Protein AF-K1ZKB2-F1 (afdb_monomer_lite)

Sequence (148 aa):
MMPKIKIFIFAGVLMLIVFSAGCIFKSVKNENVENASAPSGGDVKVNLESFKKLARGAVCADKKNELFLIDGRLVFWTTQGNCNDSSYSSVLFEGNVDNEVCSYGDSIAGPMETCDDEYKELFQRILSNLDASDLGLGDEHKVEAIPL

Structure (mmCIF, N/CA/C/O backbone):
data_AF-K1ZKB2-F1
#
_entry.id   AF-K1ZKB2-F1
#
loop_
_atom_site.group_PDB
_atom_site.id
_atom_site.type_symbol
_atom_site.label_atom_id
_atom_site.label_alt_id
_atom_site.label_comp_id
_atom_site.label_asym_id
_atom_site.label_entity_id
_atom_site.label_seq_id
_atom_site.pdbx_PDB_ins_code
_atom_site.Cartn_x
_atom_site.Cartn_y
_atom_site.Cartn_z
_atom_site.occupancy
_atom_site.B_iso_or_equiv
_atom_site.auth_seq_id
_atom_site.auth_comp_id
_atom_site.auth_asym_id
_atom_site.auth_atom_id
_atom_site.pdbx_PDB_model_num
ATOM 1 N N . MET A 1 1 ? -27.158 -57.089 -41.964 1.00 41.84 1 MET A N 1
ATOM 2 C CA . MET A 1 1 ? -26.784 -58.515 -42.098 1.00 41.84 1 MET A CA 1
ATOM 3 C C . MET A 1 1 ? -25.351 -58.684 -41.616 1.00 41.84 1 MET A C 1
ATOM 5 O O . MET A 1 1 ? -24.439 -58.201 -42.267 1.00 41.84 1 MET A O 1
ATOM 9 N N . MET A 1 2 ? -25.169 -59.281 -40.437 1.00 44.06 2 MET A N 1
ATOM 10 C CA . MET A 1 2 ? -23.862 -59.700 -39.913 1.00 44.06 2 MET A CA 1
ATOM 11 C C . MET A 1 2 ? -23.421 -61.006 -40.586 1.00 44.06 2 MET A C 1
ATOM 13 O O . MET A 1 2 ? -24.279 -61.849 -40.863 1.00 44.06 2 MET A O 1
ATOM 17 N N . PRO A 1 3 ? -22.104 -61.245 -40.697 1.00 53.84 3 PRO A N 1
ATOM 18 C CA . PRO A 1 3 ? -21.603 -62.563 -40.329 1.00 53.84 3 PRO A CA 1
ATOM 19 C C . PRO A 1 3 ? -20.338 -62.539 -39.447 1.00 53.84 3 PRO A C 1
ATOM 21 O O . PRO A 1 3 ? -19.309 -61.952 -39.756 1.00 53.84 3 PRO A O 1
ATOM 24 N N . LYS A 1 4 ? -20.505 -63.241 -38.327 1.00 44.31 4 LYS A N 1
ATOM 25 C CA . LYS A 1 4 ? -19.601 -64.022 -37.463 1.00 44.31 4 LYS A CA 1
ATOM 26 C C . LYS A 1 4 ? -18.109 -64.176 -37.856 1.00 44.31 4 LYS A C 1
ATOM 28 O O . LYS A 1 4 ? -17.772 -64.882 -38.798 1.00 44.31 4 LYS A O 1
ATOM 33 N N . ILE A 1 5 ? -17.253 -63.608 -36.997 1.00 47.56 5 ILE A N 1
ATOM 34 C CA . ILE A 1 5 ? -16.203 -64.233 -36.150 1.00 47.56 5 ILE A CA 1
ATOM 35 C C . ILE A 1 5 ? -15.370 -65.382 -36.756 1.00 47.56 5 ILE A C 1
ATOM 37 O O . ILE A 1 5 ? -15.874 -66.485 -36.971 1.00 47.56 5 ILE A O 1
ATOM 41 N N . LYS A 1 6 ? -14.043 -65.178 -36.815 1.00 47.12 6 LYS A N 1
ATOM 42 C CA . LYS A 1 6 ? -13.042 -66.250 -36.704 1.00 47.12 6 LYS A CA 1
ATOM 43 C C . LYS A 1 6 ? -12.036 -65.940 -35.596 1.00 47.12 6 LYS A C 1
ATOM 45 O O . LYS A 1 6 ? -11.403 -64.892 -35.564 1.00 47.12 6 LYS A O 1
ATOM 50 N N . ILE A 1 7 ? -11.965 -66.906 -34.694 1.00 45.69 7 ILE A N 1
ATOM 51 C CA . ILE A 1 7 ? -11.120 -67.043 -33.514 1.00 45.69 7 ILE A CA 1
ATOM 52 C C . ILE A 1 7 ? -9.684 -67.355 -33.955 1.00 45.69 7 ILE A C 1
ATOM 54 O O . ILE A 1 7 ? -9.487 -68.282 -34.738 1.00 45.69 7 ILE A O 1
ATOM 58 N N . PHE A 1 8 ? -8.695 -66.641 -33.414 1.00 44.06 8 PHE A N 1
ATOM 59 C CA . PHE A 1 8 ? -7.310 -67.114 -33.365 1.00 44.06 8 PHE A CA 1
ATOM 60 C C . PHE A 1 8 ? -6.850 -67.154 -31.910 1.00 44.06 8 PHE A C 1
ATOM 62 O O . PHE A 1 8 ? -6.703 -66.136 -31.240 1.00 44.06 8 PHE A O 1
ATOM 69 N N . ILE A 1 9 ? -6.691 -68.386 -31.438 1.00 45.84 9 ILE A N 1
ATOM 70 C CA . ILE A 1 9 ? -6.119 -68.769 -30.154 1.00 45.84 9 ILE A CA 1
ATOM 71 C C . ILE A 1 9 ? -4.603 -68.616 -30.291 1.00 45.84 9 ILE A C 1
ATOM 73 O O . ILE A 1 9 ? -3.995 -69.346 -31.071 1.00 45.84 9 ILE A O 1
ATOM 77 N N . PHE A 1 10 ? -3.991 -67.705 -29.535 1.00 44.00 10 PHE A N 1
ATOM 78 C CA . PHE A 1 10 ? -2.566 -67.792 -29.220 1.00 44.00 10 PHE A CA 1
ATOM 79 C C . PHE A 1 10 ? -2.428 -68.200 -27.758 1.00 44.00 10 PHE A C 1
ATOM 81 O O . PHE A 1 10 ? -2.734 -67.449 -26.834 1.00 44.00 10 PHE A O 1
ATOM 88 N N . ALA A 1 11 ? -2.043 -69.460 -27.593 1.00 44.31 11 ALA A N 1
ATOM 89 C CA . ALA A 1 11 ? -1.635 -70.063 -26.343 1.00 44.31 11 ALA A CA 1
ATOM 90 C C . ALA A 1 11 ? -0.200 -69.634 -25.993 1.00 44.31 11 ALA A C 1
ATOM 92 O O . ALA A 1 11 ? 0.651 -69.544 -26.875 1.00 44.31 11 ALA A O 1
ATOM 93 N N . GLY A 1 12 ? 0.064 -69.459 -24.696 1.00 41.50 12 GLY A N 1
ATOM 94 C CA . GLY A 1 12 ? 1.394 -69.221 -24.124 1.00 41.50 12 GLY A CA 1
ATOM 95 C C . GLY A 1 12 ? 1.727 -67.728 -24.066 1.00 41.50 12 GLY A C 1
ATOM 96 O O . GLY A 1 12 ? 1.763 -67.060 -25.083 1.00 41.50 12 GLY A O 1
ATOM 97 N N . VAL A 1 13 ? 1.976 -67.117 -22.913 1.00 49.94 13 VAL A N 1
ATOM 98 C CA . VAL A 1 13 ? 2.887 -67.591 -21.876 1.00 49.94 13 VAL A CA 1
ATOM 99 C C . VAL A 1 13 ? 2.337 -67.267 -20.490 1.00 49.94 13 VAL A C 1
ATOM 101 O O . VAL A 1 13 ? 1.993 -66.141 -20.148 1.00 49.94 13 VAL A O 1
ATOM 104 N N . LEU A 1 14 ? 2.293 -68.338 -19.713 1.00 44.78 14 LEU A N 1
ATOM 105 C CA . LEU A 1 14 ? 2.200 -68.425 -18.270 1.00 44.78 14 LEU A CA 1
ATOM 106 C C . LEU A 1 14 ? 3.300 -67.577 -17.602 1.00 44.78 14 LEU A C 1
ATOM 108 O O . LEU A 1 14 ? 4.477 -67.908 -17.723 1.00 44.78 14 LEU A O 1
ATOM 112 N N . MET A 1 15 ? 2.934 -66.555 -16.827 1.00 40.44 15 MET A N 1
ATOM 113 C CA . MET A 1 15 ? 3.766 -66.139 -15.698 1.00 40.44 15 MET A CA 1
ATOM 114 C C . MET A 1 15 ? 2.891 -65.854 -14.479 1.00 40.44 15 MET A C 1
ATOM 116 O O . MET A 1 15 ? 1.887 -65.147 -14.535 1.00 40.44 15 MET A O 1
ATOM 120 N N . LEU A 1 16 ? 3.259 -66.541 -13.407 1.00 41.16 16 LEU A N 1
ATOM 121 C CA . LEU A 1 16 ? 2.540 -66.730 -12.162 1.00 41.16 16 LEU A CA 1
ATOM 122 C C . LEU A 1 16 ? 2.476 -65.452 -11.307 1.00 41.16 16 LEU A C 1
ATOM 124 O O . LEU A 1 16 ? 3.493 -64.823 -11.048 1.00 41.16 16 LEU A O 1
ATOM 128 N N . ILE A 1 17 ? 1.260 -65.152 -10.841 1.00 50.53 17 ILE A N 1
ATOM 129 C CA . ILE A 1 17 ? 0.853 -64.960 -9.435 1.00 50.53 17 ILE A CA 1
ATOM 130 C C . ILE A 1 17 ? 1.797 -64.157 -8.517 1.00 50.53 17 ILE A C 1
ATOM 132 O O . ILE A 1 17 ? 2.815 -64.686 -8.083 1.00 50.53 17 ILE A O 1
ATOM 136 N N . VAL A 1 18 ? 1.304 -63.018 -8.000 1.00 47.88 18 VAL A N 1
ATOM 137 C CA . VAL A 1 18 ? 1.316 -62.757 -6.544 1.00 47.88 18 VAL A CA 1
ATOM 138 C C . VAL A 1 18 ? -0.040 -62.197 -6.099 1.00 47.88 18 VAL A C 1
ATOM 140 O O . VAL A 1 18 ? -0.651 -61.351 -6.746 1.00 47.88 18 VAL A O 1
ATOM 143 N N . PHE A 1 19 ? -0.511 -62.773 -5.002 1.00 40.94 19 PHE A N 1
ATOM 144 C CA . PHE A 1 19 ? -1.810 -62.665 -4.359 1.00 40.94 19 PHE A CA 1
ATOM 145 C C . PHE A 1 19 ? -1.983 -61.385 -3.515 1.00 40.94 19 PHE A C 1
ATOM 147 O O . PHE A 1 19 ? -1.038 -60.882 -2.916 1.00 40.94 19 PHE A O 1
ATOM 154 N N . SER A 1 20 ? -3.255 -60.991 -3.378 1.00 42.62 20 SER A N 1
ATOM 155 C CA . SER A 1 20 ? -3.914 -60.440 -2.179 1.00 42.62 20 SER A CA 1
ATOM 156 C C . SER A 1 20 ? -3.422 -59.138 -1.529 1.00 42.62 20 SER A C 1
ATOM 158 O O . SER A 1 20 ? -2.493 -59.136 -0.732 1.00 42.62 20 SER A O 1
ATOM 160 N N . ALA A 1 21 ? -4.262 -58.108 -1.645 1.00 53.06 21 ALA A N 1
ATOM 161 C CA . ALA A 1 21 ? -4.939 -57.526 -0.485 1.00 53.06 21 ALA A CA 1
ATOM 162 C C . ALA A 1 21 ? -6.263 -56.911 -0.955 1.00 53.06 21 ALA A C 1
ATOM 164 O O . ALA A 1 21 ? -6.287 -56.009 -1.790 1.00 53.06 21 ALA A O 1
ATOM 165 N N . GLY A 1 22 ? -7.378 -57.446 -0.463 1.00 46.84 22 GLY A N 1
ATOM 166 C CA . GLY A 1 22 ? -8.677 -56.828 -0.656 1.00 46.84 22 GLY A CA 1
ATOM 167 C C . GLY A 1 22 ? -8.789 -55.552 0.171 1.00 46.84 22 GLY A C 1
ATOM 168 O O . GLY A 1 22 ? -8.385 -55.537 1.325 1.00 46.84 22 GLY A O 1
ATOM 169 N N . CYS A 1 23 ? -9.392 -54.523 -0.420 1.00 47.34 23 CYS A N 1
ATOM 170 C CA . CYS A 1 23 ? -10.183 -53.511 0.276 1.00 47.34 23 CYS A CA 1
ATOM 171 C C . CYS A 1 23 ? -11.190 -52.915 -0.718 1.00 47.34 23 CYS A C 1
ATOM 173 O O . CYS A 1 23 ? -10.919 -51.962 -1.438 1.00 47.34 23 CYS A O 1
ATOM 175 N N . ILE A 1 24 ? -12.336 -53.590 -0.803 1.00 52.22 24 ILE A N 1
ATOM 176 C CA . ILE A 1 24 ? -13.696 -53.033 -0.776 1.00 52.22 24 ILE A CA 1
ATOM 177 C C . ILE A 1 24 ? -13.748 -51.504 -0.984 1.00 52.22 24 ILE A C 1
ATOM 179 O O . ILE A 1 24 ? -13.676 -50.742 -0.021 1.00 52.22 24 ILE A O 1
ATOM 183 N N . PHE A 1 25 ? -13.964 -51.046 -2.221 1.00 53.72 25 PHE A N 1
ATOM 184 C CA . PHE A 1 25 ? -14.440 -49.680 -2.451 1.00 53.72 25 PHE A CA 1
ATOM 185 C C . PHE A 1 25 ? -15.920 -49.611 -2.064 1.00 53.72 25 PHE A C 1
ATOM 187 O O . PHE A 1 25 ? -16.811 -50.048 -2.791 1.00 53.72 25 PHE A O 1
ATOM 194 N N . LYS A 1 26 ? -16.169 -49.107 -0.853 1.00 49.62 26 LYS A N 1
ATOM 195 C CA . LYS A 1 26 ? -17.501 -48.791 -0.340 1.00 49.62 26 LYS A CA 1
ATOM 196 C C . LYS A 1 26 ? -18.048 -47.589 -1.113 1.00 49.62 26 LYS A C 1
ATOM 198 O O . LYS A 1 26 ? -17.468 -46.509 -1.084 1.00 49.62 26 LYS A O 1
ATO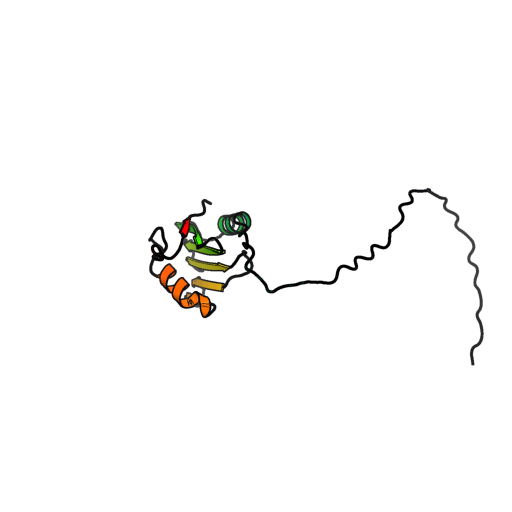M 203 N N . SER A 1 27 ? -19.179 -47.796 -1.778 1.00 44.97 27 SER A N 1
ATOM 204 C CA . SER A 1 27 ? -20.018 -46.748 -2.355 1.00 44.97 27 SER A CA 1
ATOM 205 C C . SER A 1 27 ? -20.496 -45.812 -1.240 1.00 44.97 27 SER A C 1
ATOM 207 O O . SER A 1 27 ? -21.352 -46.194 -0.442 1.00 44.97 27 SER A O 1
ATOM 209 N N . VAL A 1 28 ? -19.951 -44.598 -1.161 1.00 54.25 28 VAL A N 1
ATOM 210 C CA . VAL A 1 28 ? -20.502 -43.537 -0.309 1.00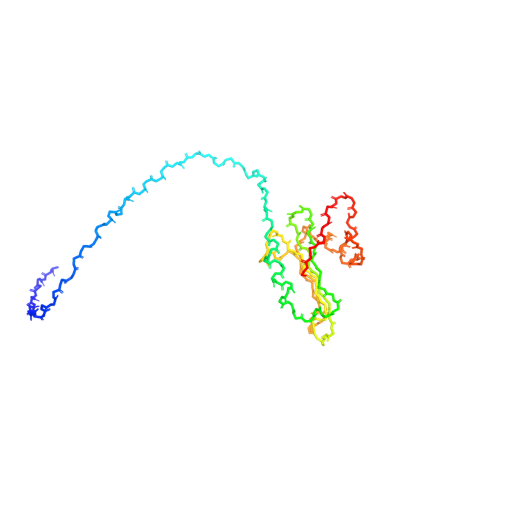 54.25 28 VAL A CA 1
ATOM 211 C C . VAL A 1 28 ? -21.617 -42.853 -1.093 1.00 54.25 28 VAL A C 1
ATOM 213 O O . VAL A 1 28 ? -21.360 -42.059 -1.992 1.00 54.25 28 VAL A O 1
ATOM 216 N N . LYS A 1 29 ? -22.870 -43.176 -0.758 1.00 54.06 29 LYS A N 1
ATOM 217 C CA . LYS A 1 29 ? -23.980 -42.242 -0.960 1.00 54.06 29 LYS A CA 1
ATOM 218 C C . LYS A 1 29 ? -23.861 -41.187 0.132 1.00 54.06 29 LYS A C 1
ATOM 220 O O . LYS A 1 29 ? -23.999 -41.526 1.303 1.00 54.06 29 LYS A O 1
ATOM 225 N N . ASN A 1 30 ? -23.589 -39.944 -0.244 1.00 41.72 30 ASN A N 1
ATOM 226 C CA . ASN A 1 30 ? -23.819 -38.808 0.636 1.00 41.72 30 ASN A CA 1
ATOM 227 C C . ASN A 1 30 ? -24.986 -38.008 0.059 1.00 41.72 30 ASN A C 1
ATOM 229 O O . ASN A 1 30 ? -24.806 -37.130 -0.779 1.00 41.72 30 ASN A O 1
ATOM 233 N N . GLU A 1 31 ? -26.191 -38.406 0.455 1.00 54.50 31 GLU A N 1
ATOM 234 C CA . GLU A 1 31 ? -27.384 -37.579 0.346 1.00 54.50 31 GLU A CA 1
ATOM 235 C C . GLU A 1 31 ? -27.483 -36.803 1.661 1.00 54.50 31 GLU A C 1
ATOM 237 O O . GLU A 1 31 ? -27.916 -37.336 2.678 1.00 54.50 31 GLU A O 1
ATOM 242 N N . ASN A 1 32 ? -27.032 -35.554 1.639 1.00 54.38 32 ASN A N 1
ATOM 243 C CA . ASN A 1 32 ? -27.526 -34.522 2.540 1.00 54.38 32 ASN A CA 1
ATOM 244 C C . ASN A 1 32 ? -27.715 -33.258 1.704 1.00 54.38 32 ASN A C 1
ATOM 246 O O . ASN A 1 32 ? -26.789 -32.490 1.450 1.00 54.38 32 ASN A O 1
ATOM 250 N N . VAL A 1 33 ? -28.935 -33.141 1.189 1.00 60.44 33 VAL A N 1
ATOM 251 C CA . VAL A 1 33 ? -29.523 -31.891 0.717 1.00 60.44 33 VAL A CA 1
ATOM 252 C C . VAL A 1 33 ? -30.116 -31.187 1.941 1.00 60.44 33 VAL A C 1
ATOM 254 O O . VAL A 1 33 ? -30.483 -31.848 2.905 1.00 60.44 33 VAL A O 1
ATOM 257 N N . GLU A 1 34 ? -30.234 -29.862 1.836 1.00 51.53 34 GLU A N 1
ATOM 258 C CA . GLU A 1 34 ? -30.836 -28.910 2.783 1.00 51.53 34 GLU A CA 1
ATOM 259 C C . GLU A 1 34 ? -29.859 -28.348 3.825 1.00 51.53 34 GLU A C 1
ATOM 261 O O . GLU A 1 34 ? -29.713 -28.841 4.934 1.00 51.53 34 GLU A O 1
ATOM 266 N N . ASN A 1 35 ? -29.218 -27.219 3.517 1.00 50.91 35 ASN A N 1
ATOM 267 C CA . ASN A 1 35 ? -29.880 -25.910 3.514 1.00 50.91 35 ASN A CA 1
ATOM 268 C C . ASN A 1 35 ? -28.788 -24.824 3.389 1.00 50.91 35 ASN A C 1
ATOM 270 O O . ASN A 1 35 ? -28.216 -24.393 4.387 1.00 50.91 35 ASN A O 1
ATOM 274 N N . ALA A 1 36 ? -28.442 -24.401 2.168 1.00 47.62 36 ALA A N 1
ATOM 275 C CA . ALA A 1 36 ? -27.535 -23.267 1.977 1.00 47.62 36 ALA A CA 1
ATOM 276 C C . ALA A 1 36 ? -28.341 -21.969 2.107 1.00 47.62 36 ALA A C 1
ATOM 278 O O . ALA A 1 36 ? -28.797 -21.377 1.130 1.00 47.62 36 ALA A O 1
ATOM 279 N N . SER A 1 37 ? -28.550 -21.573 3.359 1.00 45.69 37 SER A N 1
ATOM 280 C CA . SER A 1 37 ? -28.799 -20.191 3.746 1.00 45.69 37 SER A CA 1
ATOM 281 C C . SER A 1 37 ? -27.715 -19.272 3.169 1.00 45.69 37 SER A C 1
ATOM 283 O O . SER A 1 37 ? -26.576 -19.695 2.982 1.00 45.69 37 SER A O 1
ATOM 285 N N . ALA A 1 38 ? -28.106 -18.026 2.894 1.00 56.28 38 ALA A N 1
ATOM 286 C CA . ALA A 1 38 ? -27.304 -16.905 2.398 1.00 56.28 38 ALA A CA 1
ATOM 287 C C . ALA A 1 38 ? -25.831 -16.881 2.871 1.00 56.28 38 ALA A C 1
ATOM 289 O O . ALA A 1 38 ? -25.558 -17.303 3.997 1.00 56.28 38 ALA A O 1
ATOM 290 N N . PRO A 1 39 ? -24.887 -16.327 2.079 1.00 42.88 39 PRO A N 1
ATOM 291 C CA . PRO A 1 39 ? -23.505 -16.171 2.514 1.00 42.88 39 PRO A CA 1
ATOM 292 C C . PRO A 1 39 ? -23.442 -15.119 3.630 1.00 42.88 39 PRO A C 1
ATOM 294 O O . PRO A 1 39 ? -23.288 -13.925 3.391 1.00 42.88 39 PRO A O 1
ATOM 297 N N . SER A 1 40 ? -23.604 -15.563 4.874 1.00 45.56 40 SER A N 1
ATOM 298 C CA . SER A 1 40 ? -23.189 -14.813 6.051 1.00 45.56 40 SER A CA 1
ATOM 299 C C . SER A 1 40 ? -21.666 -14.820 6.075 1.00 45.56 40 SER A C 1
ATOM 301 O O . SER A 1 40 ? -21.077 -15.903 6.068 1.00 45.56 40 SER A O 1
ATOM 303 N N . GLY A 1 41 ? -21.059 -13.630 6.074 1.00 47.31 41 GLY A N 1
ATOM 304 C CA . GLY A 1 41 ? -19.614 -13.413 6.097 1.00 47.31 41 GLY A CA 1
ATOM 305 C C . GLY A 1 41 ? -18.906 -14.314 7.103 1.00 47.31 41 GLY A C 1
ATOM 306 O O . GLY A 1 41 ? -18.939 -14.068 8.305 1.00 47.31 41 GLY A O 1
ATOM 307 N N . GLY A 1 42 ? -18.294 -15.381 6.593 1.00 45.50 42 GLY A N 1
ATOM 308 C CA . GLY A 1 42 ? -17.318 -16.159 7.332 1.00 45.50 42 GLY A CA 1
ATOM 309 C C . GLY A 1 42 ? -15.992 -15.424 7.260 1.00 45.50 42 GLY A C 1
ATOM 310 O O . GLY A 1 42 ? -15.617 -14.959 6.186 1.00 45.50 42 GLY A O 1
ATOM 311 N N . ASP A 1 43 ? -15.311 -15.311 8.395 1.00 59.00 43 ASP A N 1
ATOM 312 C CA . ASP A 1 43 ? -13.985 -14.713 8.513 1.00 59.00 43 ASP A CA 1
ATOM 313 C C . ASP A 1 43 ? -13.030 -15.325 7.476 1.00 59.00 43 ASP A C 1
ATOM 315 O O . ASP A 1 43 ? -12.493 -16.424 7.659 1.00 59.00 43 ASP A O 1
ATOM 319 N N . VAL A 1 44 ? -12.830 -14.635 6.351 1.00 66.44 44 VAL A N 1
ATOM 320 C CA . VAL A 1 44 ? -11.834 -15.028 5.356 1.00 66.44 44 VAL A CA 1
ATOM 321 C C . VAL A 1 44 ? -10.476 -14.741 5.974 1.00 66.44 44 VAL A C 1
ATOM 323 O O . VAL A 1 44 ? -9.960 -13.629 5.926 1.00 66.44 44 VAL A O 1
ATOM 326 N N . LYS A 1 45 ? -9.906 -15.757 6.620 1.00 79.94 45 LYS A N 1
ATOM 327 C CA . LYS A 1 45 ? -8.595 -15.648 7.248 1.00 79.94 45 LYS A CA 1
ATOM 328 C C . LYS A 1 45 ? -7.516 -15.531 6.170 1.00 79.94 45 LYS A C 1
ATOM 330 O O . LYS A 1 45 ? -7.174 -16.521 5.522 1.00 79.94 45 LYS A O 1
ATOM 335 N N . VAL A 1 46 ? -6.941 -14.340 6.037 1.00 92.62 46 VAL A N 1
ATOM 336 C CA . VAL A 1 46 ? -5.812 -14.066 5.140 1.00 92.62 46 VAL A CA 1
ATOM 337 C C . VAL A 1 46 ? -4.599 -14.917 5.540 1.00 92.62 46 VAL A C 1
ATOM 339 O O . VAL A 1 46 ? -4.150 -14.906 6.691 1.00 92.62 46 VAL A O 1
ATOM 342 N N . ASN A 1 47 ? -4.038 -15.664 4.586 1.00 93.75 47 ASN A N 1
ATOM 343 C CA . ASN A 1 47 ? -2.810 -16.432 4.801 1.00 93.75 47 ASN A CA 1
ATOM 344 C C . ASN A 1 47 ? -1.570 -15.540 4.637 1.00 93.75 47 ASN A C 1
ATOM 346 O O . ASN A 1 47 ? -0.982 -15.461 3.557 1.00 93.75 47 ASN A O 1
ATOM 350 N N . LEU A 1 48 ? -1.149 -14.900 5.729 1.00 95.88 48 LEU A N 1
ATOM 351 C CA . LEU A 1 48 ? -0.026 -13.956 5.726 1.00 95.88 48 LEU A CA 1
ATOM 352 C C . LEU A 1 48 ? 1.312 -14.569 5.281 1.00 95.88 48 LEU A C 1
ATOM 354 O O . LEU A 1 48 ? 2.158 -13.855 4.751 1.00 95.88 48 LEU A O 1
ATOM 358 N N . GLU A 1 49 ? 1.527 -15.877 5.451 1.00 97.25 49 GLU A N 1
ATOM 359 C CA . GLU A 1 49 ? 2.795 -16.505 5.053 1.00 97.25 49 GLU A CA 1
ATOM 360 C C . GLU A 1 49 ? 2.981 -16.543 3.530 1.00 97.25 49 GLU A C 1
ATOM 362 O O . GLU A 1 49 ? 4.109 -16.411 3.052 1.00 97.25 49 GLU A O 1
ATOM 367 N N . SER A 1 50 ? 1.896 -16.643 2.752 1.00 97.38 50 SER A N 1
ATOM 368 C CA . SER A 1 50 ? 1.970 -16.528 1.289 1.00 97.38 50 SER A CA 1
ATOM 369 C C . SER A 1 50 ? 2.444 -15.138 0.860 1.00 97.38 50 SER A C 1
ATOM 371 O O . SER A 1 50 ? 3.323 -15.031 0.007 1.00 97.38 50 SER A O 1
ATOM 373 N N . PHE A 1 51 ? 1.934 -14.084 1.502 1.00 98.19 51 PHE A N 1
ATOM 374 C CA . PHE A 1 51 ? 2.346 -12.704 1.233 1.00 98.19 51 PHE A CA 1
ATOM 375 C C . PHE A 1 51 ? 3.791 -12.445 1.655 1.00 98.19 51 PHE A C 1
ATOM 377 O O . PHE A 1 51 ? 4.561 -11.883 0.885 1.00 98.19 51 PHE A O 1
ATOM 384 N N . LYS A 1 52 ? 4.214 -12.925 2.831 1.00 98.38 52 LYS A N 1
ATOM 385 C CA . LYS A 1 52 ? 5.623 -12.820 3.245 1.00 98.38 52 LYS A CA 1
ATOM 386 C C . LYS A 1 52 ? 6.553 -13.544 2.281 1.00 98.38 52 LYS A C 1
ATOM 388 O O . LYS A 1 52 ? 7.642 -13.057 1.996 1.00 98.38 52 LYS A O 1
ATOM 393 N N . LYS A 1 53 ? 6.152 -14.715 1.777 1.00 98.12 53 LYS A N 1
ATOM 394 C CA . LYS A 1 53 ? 6.931 -15.449 0.773 1.00 98.12 53 LYS A CA 1
ATOM 395 C C . LYS A 1 53 ? 7.046 -14.657 -0.532 1.00 98.12 53 LYS A C 1
ATOM 397 O O . LYS A 1 53 ? 8.142 -14.603 -1.081 1.00 98.12 53 LYS A O 1
ATOM 402 N N . LEU A 1 54 ? 5.951 -14.047 -0.992 1.00 97.25 54 LEU A N 1
ATOM 403 C CA . LEU A 1 54 ? 5.941 -13.155 -2.154 1.00 97.25 54 LEU A CA 1
ATOM 404 C C . LEU A 1 54 ? 6.902 -11.976 -1.940 1.00 97.25 54 LEU A C 1
ATOM 406 O O . LEU A 1 54 ? 7.816 -11.779 -2.736 1.00 97.25 54 LEU A O 1
ATOM 410 N N . ALA A 1 55 ? 6.772 -11.278 -0.812 1.00 97.50 55 ALA A N 1
ATOM 411 C CA . ALA A 1 55 ? 7.586 -10.116 -0.481 1.00 97.50 55 ALA A CA 1
ATOM 412 C C . ALA A 1 55 ? 9.080 -10.438 -0.342 1.00 97.50 55 ALA A C 1
ATOM 414 O O . ALA A 1 55 ? 9.922 -9.722 -0.876 1.00 97.50 55 ALA A O 1
ATOM 415 N N . ARG A 1 56 ? 9.437 -11.558 0.297 1.00 97.56 56 ARG A N 1
ATOM 416 C CA . ARG A 1 56 ? 10.833 -12.032 0.373 1.00 97.56 56 ARG A CA 1
ATOM 417 C C . ARG A 1 56 ? 11.412 -12.411 -0.991 1.00 97.56 56 ARG A C 1
ATOM 419 O O . ARG A 1 56 ? 12.628 -12.437 -1.143 1.00 97.56 56 ARG A O 1
ATOM 426 N N . GLY A 1 57 ? 10.554 -12.746 -1.952 1.00 96.19 57 GLY A N 1
ATOM 427 C CA . GLY A 1 57 ? 10.935 -13.050 -3.326 1.00 96.19 57 GLY A CA 1
ATOM 428 C C . GLY A 1 57 ? 11.048 -11.825 -4.233 1.00 96.19 57 GLY A C 1
ATOM 429 O O . GLY A 1 57 ? 11.420 -12.000 -5.393 1.00 96.19 57 GLY A O 1
ATOM 430 N N . ALA A 1 58 ? 10.730 -10.614 -3.756 1.00 95.06 58 ALA A N 1
ATOM 431 C CA . ALA A 1 58 ? 10.786 -9.432 -4.604 1.00 95.06 58 ALA A CA 1
ATOM 432 C C . ALA A 1 58 ? 12.198 -9.098 -5.06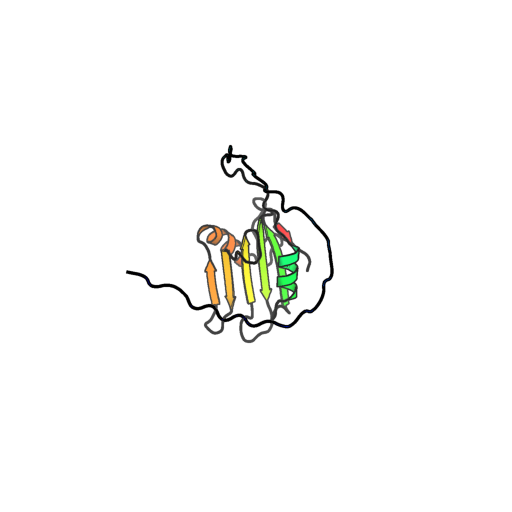7 1.00 95.06 58 ALA A C 1
ATOM 434 O O . ALA A 1 58 ? 13.174 -9.116 -4.315 1.00 95.06 58 ALA A O 1
ATOM 435 N N . VAL A 1 59 ? 12.257 -8.723 -6.337 1.00 90.88 59 VAL A N 1
ATOM 436 C CA . VAL A 1 59 ? 13.418 -8.115 -6.970 1.00 90.88 59 VAL A CA 1
ATOM 437 C C . VAL A 1 59 ? 13.216 -6.603 -6.934 1.00 90.88 59 VAL A C 1
ATOM 439 O O . VAL A 1 59 ? 12.085 -6.130 -6.931 1.00 90.88 59 VAL A O 1
ATOM 442 N N . CYS A 1 60 ? 14.306 -5.841 -6.906 1.00 91.31 60 CYS A N 1
ATOM 443 C CA . CYS A 1 60 ? 14.253 -4.380 -6.879 1.00 91.31 60 CYS A CA 1
ATOM 444 C C . CYS A 1 60 ? 13.559 -3.760 -5.652 1.00 91.31 60 CYS A C 1
ATOM 446 O O . CYS A 1 60 ? 12.838 -2.771 -5.749 1.00 91.31 60 CYS A O 1
ATOM 448 N N . ALA A 1 61 ? 13.784 -4.341 -4.477 1.00 96.00 61 ALA A N 1
ATOM 449 C CA . ALA A 1 61 ? 13.186 -3.880 -3.226 1.00 96.00 61 ALA A CA 1
ATOM 450 C C . ALA A 1 61 ? 14.252 -3.511 -2.174 1.00 96.00 61 ALA A C 1
ATOM 452 O O . ALA A 1 61 ? 14.062 -3.728 -0.980 1.00 96.00 61 ALA A O 1
ATOM 453 N N . ASP A 1 62 ? 15.414 -3.004 -2.612 1.00 94.06 62 ASP A N 1
ATOM 454 C CA . ASP A 1 62 ? 16.557 -2.694 -1.740 1.00 94.06 62 ASP A CA 1
ATOM 455 C C . ASP A 1 62 ? 16.350 -1.457 -0.849 1.00 94.06 62 ASP A C 1
ATOM 457 O O . ASP A 1 62 ? 17.067 -1.299 0.138 1.00 94.06 62 ASP A O 1
ATOM 461 N N . LYS A 1 63 ? 15.369 -0.596 -1.158 1.00 96.19 63 LYS A N 1
ATOM 462 C CA . LYS A 1 63 ? 15.037 0.594 -0.353 1.00 96.19 63 LYS A CA 1
ATOM 463 C C . LYS A 1 63 ? 13.791 0.421 0.506 1.00 96.19 63 LYS A C 1
ATOM 465 O O . LYS A 1 63 ? 13.783 0.880 1.644 1.00 96.19 63 LYS A O 1
ATOM 470 N N . LYS A 1 64 ? 12.738 -0.186 -0.046 1.00 96.38 64 LYS A N 1
ATOM 471 C CA . LYS A 1 64 ? 11.448 -0.396 0.624 1.00 96.38 64 LYS A CA 1
ATOM 472 C C . LYS A 1 64 ? 10.892 -1.758 0.222 1.00 96.38 64 LYS A C 1
ATOM 474 O O . LYS A 1 64 ? 10.917 -2.110 -0.957 1.00 96.38 64 LYS A O 1
ATOM 479 N N . ASN A 1 65 ? 10.405 -2.507 1.202 1.00 97.56 65 ASN A N 1
ATOM 480 C CA . ASN A 1 65 ? 9.671 -3.754 1.020 1.00 97.56 65 ASN A CA 1
ATOM 481 C C . ASN A 1 65 ? 8.783 -3.934 2.251 1.00 97.56 65 ASN A C 1
ATOM 483 O O . ASN A 1 65 ? 9.255 -4.384 3.294 1.00 97.56 65 ASN A O 1
ATOM 487 N N . GLU A 1 66 ? 7.538 -3.485 2.169 1.00 98.12 66 GLU A N 1
ATOM 488 C CA . GLU A 1 66 ? 6.664 -3.362 3.335 1.00 98.12 66 GLU A CA 1
ATOM 489 C C . GLU A 1 66 ? 5.297 -3.964 3.036 1.00 98.12 66 GLU A C 1
ATOM 491 O O . GLU A 1 66 ? 4.705 -3.709 1.986 1.00 98.12 66 GLU A O 1
ATOM 496 N N . LEU A 1 67 ? 4.803 -4.770 3.973 1.00 98.19 67 LEU A N 1
ATOM 497 C CA . LEU A 1 67 ? 3.482 -5.380 3.923 1.00 98.19 67 LEU A CA 1
ATOM 498 C C . LEU A 1 67 ? 2.609 -4.816 5.040 1.00 98.19 67 LEU A C 1
ATOM 500 O O . LEU A 1 67 ? 3.040 -4.744 6.191 1.00 98.19 67 LEU A O 1
ATOM 504 N N . PHE A 1 68 ? 1.357 -4.515 4.716 1.00 98.44 68 PHE A N 1
ATOM 505 C CA . PHE A 1 68 ? 0.353 -4.039 5.659 1.00 98.44 68 PHE A CA 1
ATOM 506 C C . PHE A 1 68 ? -0.935 -4.842 5.493 1.00 98.44 68 PHE A C 1
ATOM 508 O O . PHE A 1 68 ? -1.421 -5.021 4.379 1.00 98.44 68 PHE A O 1
ATOM 515 N N . LEU A 1 69 ? -1.494 -5.325 6.600 1.00 98.00 69 LEU A N 1
ATOM 516 C CA . LEU A 1 69 ? -2.834 -5.903 6.658 1.00 98.00 69 LEU A CA 1
ATOM 517 C C . LEU A 1 69 ? -3.824 -4.799 7.029 1.00 98.00 69 LEU A C 1
ATOM 519 O O . LEU A 1 69 ? -3.631 -4.128 8.040 1.00 98.00 69 LEU A O 1
ATOM 523 N N . ILE A 1 70 ? -4.879 -4.639 6.237 1.00 98.06 70 ILE A N 1
ATOM 524 C CA . ILE A 1 70 ? -5.934 -3.644 6.440 1.00 98.06 70 ILE A CA 1
ATOM 525 C C . ILE A 1 70 ? -7.247 -4.391 6.699 1.00 98.06 70 ILE A C 1
ATOM 527 O O . ILE A 1 70 ? -7.655 -5.263 5.922 1.00 98.06 70 ILE A O 1
ATOM 531 N N . ASP A 1 71 ? -7.871 -4.098 7.838 1.00 96.75 71 ASP A N 1
ATOM 532 C CA . ASP A 1 71 ? -9.146 -4.664 8.309 1.00 96.75 71 ASP A CA 1
ATOM 533 C C . ASP A 1 71 ? -9.199 -6.196 8.335 1.00 96.75 71 ASP A C 1
ATOM 535 O O . ASP A 1 71 ? -10.255 -6.812 8.198 1.00 96.75 71 ASP A O 1
ATOM 539 N N . GLY A 1 72 ? -8.039 -6.839 8.472 1.00 95.50 72 GLY A N 1
ATOM 540 C CA . GLY A 1 72 ? -7.934 -8.295 8.468 1.00 95.50 72 GLY A CA 1
ATOM 541 C C . GLY A 1 72 ? -8.278 -8.961 7.132 1.00 95.50 72 GLY A C 1
ATOM 542 O O . GLY A 1 72 ? -8.349 -10.189 7.099 1.00 95.50 72 GLY A O 1
ATOM 543 N N . ARG A 1 73 ? -8.479 -8.192 6.050 1.00 95.75 73 ARG A N 1
ATOM 544 C CA . ARG A 1 73 ? -8.976 -8.703 4.759 1.00 95.75 73 ARG A CA 1
ATOM 545 C C . ARG A 1 73 ? -8.123 -8.288 3.558 1.00 95.75 73 ARG A C 1
ATOM 547 O O . ARG A 1 73 ? -7.908 -9.104 2.661 1.00 95.75 73 ARG A O 1
ATOM 554 N N . LEU A 1 74 ? -7.647 -7.044 3.536 1.00 97.81 74 LEU A N 1
ATOM 555 C CA . LEU A 1 74 ? -6.849 -6.493 2.444 1.00 97.81 74 LEU A CA 1
ATOM 556 C C . LEU A 1 74 ? -5.373 -6.535 2.816 1.00 97.81 74 LEU A C 1
ATOM 558 O O . LEU A 1 74 ? -5.015 -6.287 3.966 1.00 97.81 74 LEU A O 1
ATOM 562 N N . VAL A 1 75 ? -4.509 -6.816 1.848 1.00 98.44 75 VAL A N 1
ATOM 563 C CA . VAL A 1 75 ? -3.060 -6.726 2.039 1.00 98.44 75 VAL A CA 1
ATOM 564 C C . VAL A 1 75 ? -2.508 -5.709 1.063 1.00 98.44 75 VAL A C 1
ATOM 566 O O . VAL A 1 75 ? -2.608 -5.894 -0.145 1.00 98.44 75 VAL A O 1
ATOM 569 N N . PHE A 1 76 ? -1.921 -4.642 1.592 1.00 98.62 76 PHE A N 1
ATOM 570 C CA . PHE A 1 76 ? -1.162 -3.683 0.809 1.00 98.62 76 PHE A CA 1
ATOM 571 C C . PHE A 1 76 ? 0.317 -4.061 0.848 1.00 98.62 76 PHE A C 1
ATOM 573 O O . PHE A 1 76 ? 0.881 -4.314 1.915 1.00 98.62 76 PHE A O 1
ATOM 580 N N . TRP A 1 77 ? 0.942 -4.106 -0.320 1.00 98.56 77 TRP A N 1
ATOM 581 C CA . TRP A 1 77 ? 2.355 -4.390 -0.484 1.00 98.56 77 TRP A CA 1
ATOM 582 C C . TRP A 1 77 ? 3.009 -3.281 -1.290 1.00 98.56 77 TRP A C 1
ATOM 584 O O . TRP A 1 77 ? 2.560 -2.976 -2.392 1.00 98.56 77 TRP A O 1
ATOM 594 N N . THR A 1 78 ? 4.079 -2.695 -0.763 1.00 97.94 78 THR A N 1
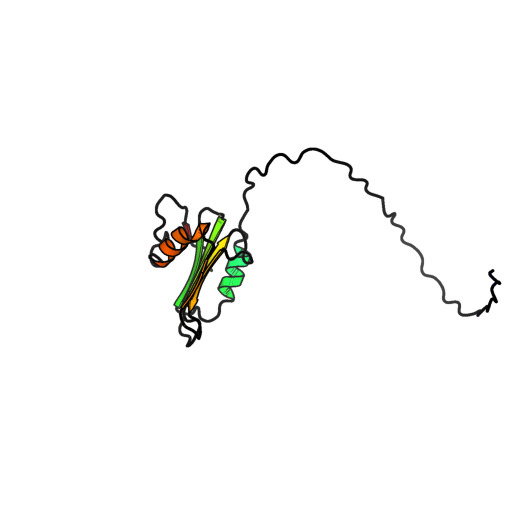ATOM 595 C CA . THR A 1 78 ? 4.853 -1.675 -1.471 1.00 97.94 78 THR A CA 1
ATOM 596 C C . THR A 1 78 ? 6.328 -2.045 -1.523 1.00 97.94 78 THR A C 1
ATOM 598 O O . THR A 1 78 ? 6.913 -2.516 -0.542 1.00 97.94 78 THR A O 1
ATOM 601 N N . THR A 1 79 ? 6.934 -1.840 -2.690 1.00 97.56 79 THR A N 1
ATOM 602 C CA . THR A 1 79 ? 8.354 -2.072 -2.942 1.00 97.56 79 THR A CA 1
ATOM 603 C C . THR A 1 79 ? 8.988 -0.867 -3.617 1.00 97.56 79 THR A C 1
ATOM 605 O O . THR A 1 79 ? 8.374 -0.222 -4.467 1.00 97.56 79 THR A O 1
ATOM 608 N N . GLN A 1 80 ? 10.248 -0.596 -3.291 1.00 97.06 80 GLN A N 1
ATOM 609 C CA . GLN A 1 80 ? 11.057 0.421 -3.954 1.00 97.06 80 GLN A CA 1
ATOM 610 C C . GLN A 1 80 ? 12.529 0.013 -3.974 1.00 97.06 80 GLN A C 1
ATOM 612 O O . GLN A 1 80 ? 13.051 -0.509 -2.982 1.00 97.06 80 GLN A O 1
ATOM 617 N N . GLY A 1 81 ? 13.221 0.331 -5.064 1.00 96.12 81 GLY A N 1
ATOM 618 C CA . GLY A 1 81 ? 14.630 0.006 -5.233 1.00 96.12 81 GLY A CA 1
ATOM 619 C C . GLY A 1 81 ? 15.388 0.914 -6.195 1.00 96.12 81 GLY A C 1
ATOM 620 O O . GLY A 1 81 ? 14.919 1.979 -6.601 1.00 96.12 81 GLY A O 1
ATOM 621 N N . ASN A 1 82 ? 16.616 0.509 -6.514 1.00 92.81 82 ASN A N 1
ATOM 622 C CA . ASN A 1 82 ? 17.502 1.165 -7.479 1.00 92.81 82 ASN A CA 1
ATOM 623 C C . ASN A 1 82 ? 17.600 0.368 -8.791 1.00 92.81 82 ASN A C 1
ATOM 625 O O . ASN A 1 82 ? 18.676 -0.122 -9.138 1.00 92.81 82 ASN A O 1
ATOM 629 N N . CYS A 1 83 ? 16.499 0.238 -9.529 1.00 89.75 83 CYS A N 1
ATOM 630 C CA . CYS A 1 83 ? 16.510 -0.394 -10.853 1.00 89.75 83 CYS A CA 1
ATOM 631 C C . CYS A 1 83 ? 16.178 0.603 -11.954 1.00 89.75 83 CYS A C 1
ATOM 633 O O . CYS A 1 83 ? 15.579 1.647 -11.702 1.00 89.75 83 CYS A O 1
ATOM 635 N N . ASN A 1 84 ? 16.615 0.275 -13.171 1.00 85.75 84 ASN A N 1
ATOM 636 C CA . ASN A 1 84 ? 16.374 1.102 -14.352 1.00 85.75 84 ASN A CA 1
ATOM 637 C C . ASN A 1 84 ? 14.908 1.044 -14.806 1.00 85.75 84 ASN A C 1
ATOM 639 O O . ASN A 1 84 ? 14.423 2.003 -15.395 1.00 85.75 84 ASN A O 1
ATOM 643 N N . ASP A 1 85 ? 14.240 -0.077 -14.550 1.00 82.38 85 ASP A N 1
ATOM 644 C CA . ASP A 1 85 ? 12.821 -0.336 -14.749 1.00 82.38 85 ASP A CA 1
ATOM 645 C C . ASP A 1 85 ? 12.221 -0.934 -13.470 1.00 82.38 85 ASP A C 1
ATOM 647 O O . ASP A 1 85 ? 12.938 -1.493 -12.637 1.00 82.38 85 ASP A O 1
ATOM 651 N N . SER A 1 86 ? 10.906 -0.780 -13.288 1.00 86.62 86 SER A N 1
ATOM 652 C CA . SER A 1 86 ? 10.193 -1.291 -12.107 1.00 86.62 86 SER A CA 1
ATOM 653 C C . SER A 1 86 ? 10.824 -0.839 -10.784 1.00 86.62 86 SER A C 1
ATOM 655 O O . SER A 1 86 ? 10.922 -1.597 -9.820 1.00 86.62 86 SER A O 1
ATOM 657 N N . SER A 1 87 ? 11.254 0.427 -10.741 1.00 94.19 87 SER A N 1
ATOM 658 C CA . SER A 1 87 ? 11.922 1.033 -9.584 1.00 94.19 87 SER A CA 1
ATOM 659 C C . SER A 1 87 ? 11.027 1.151 -8.342 1.00 94.19 87 SER A C 1
ATOM 661 O O . SER A 1 87 ? 11.533 1.280 -7.223 1.00 94.19 87 SER A O 1
ATOM 663 N N . TYR A 1 88 ? 9.706 1.088 -8.523 1.00 96.19 88 TYR A N 1
ATOM 664 C CA . TYR A 1 88 ? 8.718 0.988 -7.455 1.00 96.19 88 TYR A CA 1
ATOM 665 C C . TYR A 1 88 ? 7.495 0.180 -7.901 1.00 96.19 88 TYR A C 1
ATOM 667 O O . TYR A 1 88 ? 7.165 0.123 -9.088 1.00 96.19 88 TYR A O 1
ATOM 675 N N . SER A 1 89 ? 6.803 -0.405 -6.926 1.00 97.12 89 SER A N 1
ATOM 676 C CA . SER A 1 89 ? 5.503 -1.050 -7.104 1.00 97.12 89 SER A CA 1
ATOM 677 C C . SER A 1 89 ? 4.675 -0.909 -5.832 1.00 97.12 89 SER A C 1
ATOM 679 O O . SER A 1 89 ? 5.208 -0.823 -4.726 1.00 97.12 89 SER A O 1
ATOM 681 N N . SER A 1 90 ? 3.365 -0.833 -5.982 1.00 98.25 90 SER A N 1
ATOM 682 C CA . SER A 1 90 ? 2.385 -0.817 -4.907 1.00 98.25 90 SER A CA 1
ATOM 683 C C . SER A 1 90 ? 1.193 -1.636 -5.361 1.00 98.25 90 SER A C 1
ATOM 685 O O . SER A 1 90 ? 0.658 -1.389 -6.436 1.00 98.25 90 SER A O 1
ATOM 687 N N . VAL A 1 91 ? 0.804 -2.630 -4.571 1.00 98.62 91 VAL A N 1
ATOM 688 C CA . VAL A 1 91 ? -0.225 -3.605 -4.929 1.00 98.62 91 VAL A CA 1
ATOM 689 C C . VAL A 1 91 ? -1.160 -3.803 -3.744 1.00 98.62 91 VAL A C 1
ATOM 691 O O . VAL A 1 91 ? -0.712 -3.935 -2.606 1.00 98.62 91 VAL A O 1
ATOM 694 N N . LEU A 1 92 ? -2.460 -3.812 -4.008 1.00 98.69 92 LEU A N 1
ATOM 695 C CA . LEU A 1 92 ? -3.511 -4.117 -3.053 1.00 98.69 92 LEU A CA 1
ATOM 696 C C . LEU A 1 92 ? -4.148 -5.450 -3.435 1.00 98.69 92 LEU A C 1
ATOM 698 O O . LEU A 1 92 ? -4.628 -5.625 -4.554 1.00 98.69 92 LEU A O 1
ATOM 702 N N . PHE A 1 93 ? -4.166 -6.376 -2.486 1.00 98.50 93 PHE A N 1
ATOM 703 C CA . PHE A 1 93 ? -4.758 -7.698 -2.632 1.00 98.50 93 PHE A CA 1
ATOM 704 C C . PHE A 1 93 ? -5.973 -7.848 -1.727 1.00 98.50 93 PHE A C 1
ATOM 706 O O . PHE A 1 93 ? -5.981 -7.326 -0.608 1.00 98.50 93 PHE A O 1
ATOM 713 N N . GLU A 1 94 ? -6.948 -8.649 -2.149 1.00 96.69 94 GLU A N 1
ATOM 714 C CA . GLU A 1 94 ? -8.071 -9.053 -1.305 1.00 96.69 94 GLU A CA 1
ATOM 715 C C . GLU A 1 94 ? -8.022 -10.553 -0.986 1.00 96.69 94 GLU A C 1
ATOM 717 O O . GLU A 1 94 ? -8.148 -11.419 -1.852 1.00 96.69 94 GLU A O 1
ATOM 722 N N . GLY A 1 95 ? -7.875 -10.885 0.299 1.00 94.25 95 GLY A N 1
ATOM 723 C CA . GLY A 1 95 ? -7.942 -12.255 0.808 1.00 94.25 95 GLY A CA 1
ATOM 724 C C . GLY A 1 95 ? -6.697 -13.115 0.544 1.00 94.25 95 GLY A C 1
ATOM 725 O O . GLY A 1 95 ? -6.202 -13.767 1.467 1.00 94.25 95 GLY A O 1
ATOM 726 N N . ASN A 1 96 ? -6.181 -13.149 -0.690 1.00 95.31 96 ASN A N 1
ATOM 727 C CA . ASN A 1 96 ? -5.047 -13.991 -1.093 1.00 95.31 96 ASN A CA 1
ATOM 728 C C . ASN A 1 96 ? -4.160 -13.342 -2.178 1.00 95.31 96 ASN A C 1
ATOM 730 O O . ASN A 1 96 ? -4.542 -12.353 -2.790 1.00 95.31 96 ASN A O 1
ATOM 734 N N . VAL A 1 97 ? -2.966 -13.910 -2.393 1.00 96.88 97 VAL A N 1
ATOM 735 C CA . VAL A 1 97 ? -1.923 -13.359 -3.285 1.00 96.88 97 VAL A CA 1
ATOM 736 C C . VAL A 1 97 ? -2.275 -13.386 -4.774 1.00 96.88 97 VAL A C 1
ATOM 738 O O . VAL A 1 97 ? -1.642 -12.671 -5.539 1.00 96.88 97 VAL A O 1
ATOM 741 N N . ASP A 1 98 ? -3.250 -14.197 -5.189 1.00 96.62 98 ASP A N 1
ATOM 742 C CA . ASP A 1 98 ? -3.667 -14.304 -6.592 1.00 96.62 98 ASP A CA 1
ATOM 743 C C . ASP A 1 98 ? -4.809 -13.325 -6.928 1.00 96.62 98 ASP A C 1
ATOM 745 O O . ASP A 1 98 ? -5.209 -13.218 -8.085 1.00 96.62 98 ASP A O 1
ATOM 749 N N . ASN A 1 99 ? -5.345 -12.621 -5.924 1.00 96.94 99 ASN A N 1
ATOM 750 C CA . ASN A 1 99 ? -6.455 -11.682 -6.064 1.00 96.94 99 ASN A CA 1
ATOM 751 C C . ASN A 1 99 ? -5.971 -10.238 -5.879 1.00 96.94 99 ASN A C 1
ATOM 753 O O . ASN A 1 99 ? -6.196 -9.612 -4.840 1.00 96.94 99 ASN A O 1
ATOM 757 N N . GLU A 1 100 ? -5.241 -9.750 -6.878 1.00 98.19 100 GLU A N 1
ATOM 758 C CA . GLU A 1 100 ? -4.851 -8.346 -7.000 1.00 98.19 100 GLU A CA 1
ATOM 759 C C . GLU A 1 100 ? -6.064 -7.512 -7.421 1.00 98.19 100 GLU A C 1
ATOM 761 O O . GLU A 1 100 ? -6.628 -7.740 -8.488 1.00 98.19 100 GLU A O 1
ATOM 766 N N . VAL A 1 101 ? -6.443 -6.544 -6.586 1.00 98.50 101 VAL A N 1
ATOM 767 C CA . VAL A 1 101 ? -7.562 -5.630 -6.864 1.00 98.50 101 VAL A CA 1
ATOM 768 C C . VAL A 1 101 ? -7.078 -4.273 -7.362 1.00 98.50 101 VAL A C 1
ATOM 770 O O . VAL A 1 101 ? -7.769 -3.641 -8.154 1.00 98.50 101 VAL A O 1
ATOM 773 N N . CYS A 1 102 ? -5.881 -3.830 -6.953 1.00 98.69 102 CYS A N 1
ATOM 774 C CA . CYS A 1 102 ? -5.231 -2.645 -7.515 1.00 98.69 102 CYS A CA 1
ATOM 775 C C . CYS A 1 102 ? -3.711 -2.795 -7.566 1.00 98.69 102 CYS A C 1
ATOM 777 O O . CYS A 1 102 ? -3.104 -3.363 -6.662 1.00 98.69 102 CYS A O 1
ATOM 779 N N . SER A 1 103 ? -3.086 -2.198 -8.572 1.00 98.31 103 SER A N 1
ATOM 780 C CA . SER A 1 103 ? -1.648 -2.016 -8.679 1.00 98.31 103 SER A CA 1
ATOM 781 C C . SER A 1 103 ? -1.297 -0.665 -9.278 1.00 98.31 103 SER A C 1
ATOM 783 O O . SER A 1 103 ? -1.997 -0.121 -10.131 1.00 98.31 103 SER A O 1
ATOM 785 N N . TYR A 1 104 ? -0.177 -0.129 -8.814 1.00 97.94 104 TYR A N 1
ATOM 786 C CA . TYR A 1 104 ? 0.478 1.050 -9.348 1.00 97.94 104 TYR A CA 1
ATOM 787 C C . TYR A 1 104 ? 1.984 0.827 -9.312 1.00 97.94 104 TYR A C 1
ATOM 789 O O . TYR A 1 104 ? 2.539 0.471 -8.272 1.00 97.94 104 TYR A O 1
ATOM 797 N N . GLY A 1 105 ? 2.668 1.037 -10.428 1.00 96.38 105 GLY A N 1
ATOM 798 C CA . GLY A 1 105 ? 4.094 0.755 -10.487 1.00 96.38 105 GLY A CA 1
ATOM 799 C C . GLY A 1 105 ? 4.785 1.337 -11.699 1.00 96.38 105 GLY A C 1
ATOM 800 O O . GLY A 1 105 ? 4.161 1.726 -12.686 1.00 96.38 105 GLY A O 1
ATOM 801 N N . ASP A 1 106 ? 6.105 1.380 -11.604 1.00 93.44 106 ASP A N 1
ATOM 802 C CA . ASP A 1 106 ? 6.969 1.790 -12.697 1.00 93.44 106 ASP A CA 1
ATOM 803 C C . ASP A 1 106 ? 7.072 0.689 -13.759 1.00 93.44 106 ASP A C 1
ATOM 805 O O . ASP A 1 106 ? 7.228 -0.498 -13.453 1.00 93.44 106 ASP A O 1
ATOM 809 N N . SER A 1 107 ? 7.033 1.088 -15.025 1.00 88.75 107 SER A N 1
ATOM 810 C CA . SER A 1 107 ? 7.220 0.195 -16.163 1.00 88.75 107 SER A CA 1
ATOM 811 C C . SER A 1 107 ? 8.120 0.854 -17.202 1.00 88.75 107 SER A C 1
ATOM 813 O O . SER A 1 107 ? 8.324 2.066 -17.201 1.00 88.75 107 SER A O 1
ATOM 815 N N . ILE A 1 108 ? 8.600 0.067 -18.164 1.00 85.25 108 ILE A N 1
ATOM 816 C CA . ILE A 1 108 ? 9.394 0.578 -19.292 1.00 85.25 108 ILE A CA 1
ATOM 817 C C . ILE A 1 108 ? 8.632 1.668 -20.078 1.00 85.25 108 ILE A C 1
ATOM 819 O O . ILE A 1 108 ? 9.250 2.567 -20.645 1.00 85.25 108 ILE A O 1
ATOM 823 N N . ALA A 1 109 ? 7.296 1.608 -20.106 1.00 88.94 109 ALA A N 1
ATOM 824 C CA . ALA A 1 109 ? 6.442 2.585 -20.782 1.00 88.94 109 ALA A CA 1
ATOM 825 C C . ALA A 1 109 ? 6.006 3.757 -19.876 1.00 88.94 109 ALA A C 1
ATOM 827 O O . ALA A 1 109 ? 5.180 4.572 -20.288 1.00 88.94 109 ALA A O 1
ATOM 828 N N . GLY A 1 110 ? 6.559 3.854 -18.664 1.00 89.56 110 GLY A N 1
ATOM 829 C CA . GLY A 1 110 ? 6.158 4.797 -17.624 1.00 89.56 110 GLY A CA 1
ATOM 830 C C . GLY A 1 110 ? 5.236 4.170 -16.573 1.00 89.56 110 GLY A C 1
ATOM 831 O O . GLY A 1 110 ? 4.998 2.960 -16.604 1.00 89.56 110 GLY A O 1
ATOM 832 N N . PRO A 1 111 ? 4.716 4.974 -15.630 1.00 93.00 111 PRO A N 1
ATOM 833 C CA . PRO A 1 111 ? 3.843 4.476 -14.575 1.00 93.00 111 PRO A CA 1
ATOM 834 C C . PRO A 1 111 ? 2.587 3.813 -15.148 1.00 93.00 111 PRO A C 1
ATOM 836 O O . PRO A 1 111 ? 1.924 4.382 -16.018 1.00 93.00 111 PRO A O 1
ATOM 839 N N . MET A 1 112 ? 2.254 2.624 -14.653 1.00 94.81 112 MET A N 1
ATOM 840 C CA . MET A 1 112 ? 1.020 1.913 -14.987 1.00 94.81 112 MET A CA 1
ATOM 841 C C . MET A 1 112 ? 0.168 1.743 -13.735 1.00 94.81 112 MET A C 1
ATOM 843 O O . MET A 1 112 ? 0.694 1.467 -12.658 1.00 94.81 112 MET A O 1
ATOM 847 N N . GLU A 1 113 ? -1.145 1.892 -13.897 1.00 95.88 113 GLU A N 1
ATOM 848 C CA . GLU A 1 113 ? -2.139 1.671 -12.849 1.00 95.88 113 GLU A CA 1
ATOM 849 C C . GLU A 1 113 ? -3.240 0.750 -13.382 1.00 95.88 113 GLU A C 1
ATOM 851 O O . GLU A 1 113 ? -3.747 0.957 -14.486 1.00 95.88 113 GLU A O 1
ATOM 856 N N . THR A 1 114 ? -3.611 -0.258 -12.598 1.00 97.69 114 THR A N 1
ATOM 857 C CA . THR A 1 114 ? -4.813 -1.079 -12.801 1.00 97.69 114 THR A CA 1
ATOM 858 C C . THR A 1 114 ? -5.536 -1.142 -11.471 1.00 97.69 114 THR A C 1
ATOM 860 O O . THR A 1 114 ? -4.892 -1.362 -10.456 1.00 97.69 114 THR A O 1
ATOM 863 N N . CYS A 1 115 ? -6.842 -0.901 -11.430 1.00 98.12 115 CYS A N 1
ATOM 864 C CA . CYS A 1 115 ? -7.558 -0.884 -10.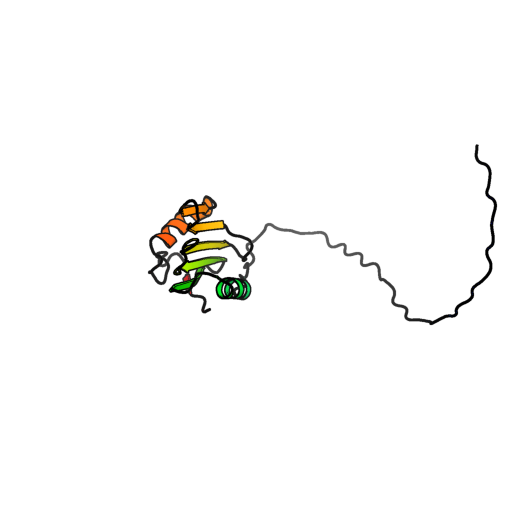159 1.00 98.12 115 CYS A CA 1
ATOM 865 C C . CYS A 1 115 ? -9.048 -1.124 -10.371 1.00 98.12 115 CYS A C 1
ATOM 867 O O . CYS A 1 115 ? -9.649 -0.532 -11.270 1.00 98.12 115 CYS A O 1
ATOM 869 N N . ASP A 1 116 ? -9.620 -1.974 -9.527 1.00 98.31 116 ASP A N 1
ATOM 870 C CA . ASP A 1 116 ? -11.057 -2.152 -9.398 1.00 98.31 116 ASP A CA 1
ATOM 871 C C . ASP A 1 116 ? -11.692 -0.888 -8.801 1.00 98.31 116 ASP A C 1
ATOM 873 O O . ASP A 1 116 ? -11.214 -0.330 -7.807 1.00 98.31 116 ASP A O 1
ATOM 877 N N . ASP A 1 117 ? -12.804 -0.444 -9.395 1.00 97.94 117 ASP A N 1
ATOM 878 C CA . ASP A 1 117 ? -13.462 0.821 -9.036 1.00 97.94 117 ASP A CA 1
ATOM 879 C C . ASP A 1 117 ? -13.872 0.884 -7.552 1.00 97.94 117 ASP A C 1
ATOM 881 O O . ASP A 1 117 ? -13.844 1.960 -6.957 1.00 97.94 117 ASP A O 1
ATOM 885 N N . GLU A 1 118 ? -14.196 -0.261 -6.939 1.00 97.94 118 GLU A N 1
ATOM 886 C CA . GLU A 1 118 ? -14.549 -0.369 -5.515 1.00 97.94 118 GLU A CA 1
ATOM 887 C C . GLU A 1 118 ? -13.398 0.046 -4.581 1.00 97.94 118 GLU A C 1
ATOM 889 O O . GLU A 1 118 ? -13.637 0.640 -3.530 1.00 97.94 118 GLU A O 1
ATOM 894 N N . TYR A 1 119 ? -12.147 -0.222 -4.963 1.00 98.06 119 TYR A N 1
ATOM 895 C CA . TYR A 1 119 ? -10.977 -0.005 -4.104 1.00 98.06 119 TYR A CA 1
ATOM 896 C C . TYR A 1 119 ? -10.191 1.253 -4.471 1.00 98.06 119 TYR A C 1
ATOM 898 O O . TYR A 1 119 ? -9.267 1.637 -3.753 1.00 98.06 119 TYR A O 1
ATOM 906 N N . LYS A 1 120 ? -10.557 1.921 -5.567 1.00 97.88 120 LYS A N 1
ATOM 907 C CA . LYS A 1 120 ? -9.800 3.034 -6.140 1.00 97.88 120 LYS A CA 1
ATOM 908 C C . LYS A 1 120 ? -9.573 4.189 -5.175 1.00 97.88 120 LYS A C 1
ATOM 910 O O . LYS A 1 120 ? -8.447 4.663 -5.046 1.00 97.88 120 LYS A O 1
ATOM 915 N N . GLU A 1 121 ? -10.614 4.642 -4.482 1.00 97.88 121 GLU A N 1
ATOM 916 C CA . GLU A 1 121 ? -10.488 5.764 -3.542 1.00 97.88 121 GLU A CA 1
ATOM 917 C C . GLU A 1 121 ? -9.590 5.408 -2.349 1.00 97.88 121 GLU A C 1
ATOM 919 O O . 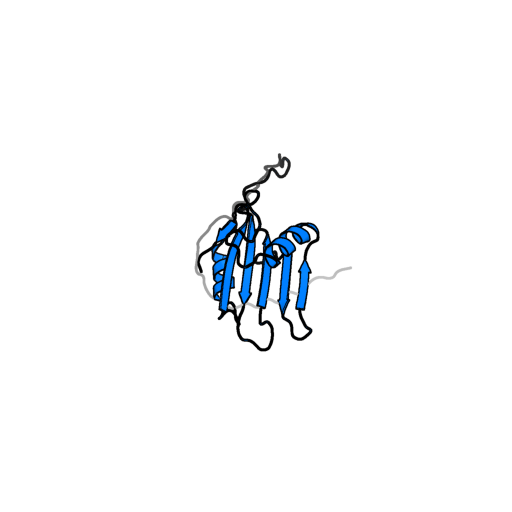GLU A 1 121 ? -8.703 6.185 -1.986 1.00 97.88 121 GLU A O 1
ATOM 924 N N . LEU A 1 122 ? -9.764 4.206 -1.790 1.00 98.31 122 LEU A N 1
ATOM 925 C CA . LEU A 1 122 ? -8.924 3.681 -0.712 1.00 98.31 122 LEU A CA 1
ATOM 926 C C . LEU A 1 122 ? -7.457 3.593 -1.153 1.00 98.31 122 LEU A C 1
ATOM 928 O O . LEU A 1 122 ? -6.562 4.063 -0.451 1.00 98.31 122 LEU A O 1
ATOM 932 N N . PHE A 1 123 ? -7.208 3.022 -2.331 1.00 98.56 123 PHE A N 1
ATOM 933 C CA . PHE A 1 123 ? -5.864 2.815 -2.853 1.00 98.56 123 PHE A CA 1
ATOM 934 C C . PHE A 1 123 ? -5.139 4.140 -3.105 1.00 98.56 123 PHE A C 1
ATOM 936 O O . PHE A 1 123 ? -4.002 4.316 -2.675 1.00 98.56 123 PHE A O 1
ATOM 943 N N . GLN A 1 124 ? -5.815 5.121 -3.704 1.00 98.25 124 GLN A N 1
ATOM 944 C CA . GLN A 1 124 ? -5.243 6.450 -3.939 1.00 98.25 124 GLN A CA 1
ATOM 945 C C . GLN A 1 124 ? -4.917 7.191 -2.633 1.00 98.25 124 GLN A C 1
ATOM 947 O O . GLN A 1 124 ? -3.896 7.884 -2.535 1.00 98.25 124 GLN A O 1
ATOM 952 N N . ARG A 1 125 ? -5.739 7.006 -1.592 1.00 98.38 125 ARG A N 1
ATOM 953 C CA . ARG A 1 125 ? -5.444 7.525 -0.252 1.00 98.38 125 ARG A CA 1
ATOM 954 C C . ARG A 1 125 ? -4.178 6.900 0.333 1.00 98.38 125 ARG A C 1
ATOM 956 O O . ARG A 1 125 ? -3.336 7.650 0.824 1.00 98.38 125 ARG A O 1
ATOM 963 N N . ILE A 1 126 ? -4.013 5.581 0.218 1.00 98.50 126 ILE A N 1
ATOM 964 C CA . ILE A 1 126 ? -2.796 4.870 0.644 1.00 98.50 126 ILE A CA 1
ATOM 965 C C . ILE A 1 126 ? -1.568 5.410 -0.100 1.00 98.50 126 ILE A C 1
ATOM 967 O O . ILE A 1 126 ? -0.587 5.796 0.533 1.00 98.50 126 ILE A O 1
ATOM 971 N N . LEU A 1 127 ? -1.633 5.508 -1.435 1.00 97.94 127 LEU A N 1
ATOM 972 C CA . LEU A 1 127 ? -0.522 5.995 -2.266 1.00 97.94 127 LEU A CA 1
ATOM 973 C C . LEU A 1 127 ? -0.086 7.423 -1.904 1.00 97.94 127 LEU A C 1
ATOM 975 O O . LEU A 1 127 ? 1.095 7.756 -1.995 1.00 97.94 127 LEU A O 1
ATOM 979 N N . SER A 1 128 ? -1.020 8.262 -1.455 1.00 98.00 128 SER A N 1
ATOM 980 C CA . SER A 1 128 ? -0.729 9.638 -1.031 1.00 98.00 128 SER A CA 1
ATOM 981 C C . SER A 1 128 ? -0.105 9.732 0.369 1.00 98.00 128 SER A C 1
ATOM 983 O O . SER A 1 128 ? 0.355 10.805 0.754 1.00 98.00 128 SER A O 1
ATOM 985 N N . ASN A 1 129 ? -0.095 8.635 1.135 1.00 98.06 129 ASN A N 1
ATOM 986 C CA . ASN A 1 129 ? 0.289 8.600 2.549 1.00 98.06 129 ASN A CA 1
ATOM 987 C C . ASN A 1 129 ? 1.214 7.411 2.888 1.00 98.06 129 ASN A C 1
ATOM 989 O O . ASN A 1 129 ? 1.198 6.916 4.012 1.00 98.06 129 ASN A O 1
ATOM 993 N N . LEU A 1 130 ? 2.047 6.960 1.941 1.00 96.56 130 LEU A N 1
ATOM 994 C CA . LEU A 1 130 ? 2.908 5.772 2.096 1.00 96.56 130 LEU A CA 1
ATOM 995 C C . LEU A 1 130 ? 3.927 5.841 3.244 1.00 96.56 130 LEU A C 1
ATOM 997 O O . LEU A 1 130 ? 4.477 4.812 3.624 1.00 96.56 130 LEU A O 1
ATOM 1001 N N . ASP A 1 131 ? 4.218 7.034 3.760 1.00 95.31 131 ASP A N 1
ATOM 1002 C CA . ASP A 1 131 ? 5.152 7.222 4.875 1.00 95.31 131 ASP A CA 1
ATOM 1003 C C . ASP A 1 131 ? 4.441 7.281 6.243 1.00 95.31 131 ASP A C 1
ATOM 1005 O O . ASP A 1 131 ? 5.097 7.346 7.284 1.00 95.31 131 ASP A O 1
ATOM 1009 N N . ALA A 1 132 ? 3.103 7.254 6.262 1.00 96.25 132 ALA A N 1
ATOM 1010 C CA . ALA A 1 132 ? 2.313 7.182 7.485 1.00 96.25 132 ALA A CA 1
ATOM 1011 C C . ALA A 1 132 ? 2.169 5.725 7.952 1.00 96.25 132 ALA A C 1
ATOM 1013 O O . ALA A 1 132 ? 1.913 4.824 7.155 1.00 96.25 132 ALA A O 1
ATOM 1014 N N . SER A 1 133 ? 2.277 5.483 9.262 1.00 93.94 133 SER A N 1
ATOM 1015 C CA . SER A 1 133 ? 2.198 4.126 9.831 1.00 93.94 133 SER A CA 1
ATOM 1016 C C . SER A 1 133 ? 0.843 3.442 9.631 1.00 93.94 133 SER A C 1
ATOM 1018 O O . SER A 1 133 ? 0.763 2.218 9.664 1.00 93.94 133 SER A O 1
ATOM 1020 N N . ASP A 1 134 ? -0.215 4.230 9.459 1.00 95.94 134 ASP A N 1
ATOM 1021 C CA . ASP A 1 134 ? -1.586 3.795 9.194 1.00 95.94 134 ASP A CA 1
ATOM 1022 C C . ASP A 1 134 ? -1.985 3.992 7.721 1.00 95.94 134 ASP A C 1
ATOM 1024 O O . ASP A 1 134 ? -3.167 3.930 7.391 1.00 95.94 134 ASP A O 1
ATOM 1028 N N . LEU A 1 135 ? -1.021 4.288 6.838 1.00 97.88 135 LEU A N 1
ATOM 1029 C CA . LEU A 1 135 ? -1.251 4.596 5.423 1.00 97.88 135 LEU A CA 1
ATOM 1030 C C . LEU A 1 135 ? -2.242 5.758 5.203 1.00 97.88 135 LEU A C 1
ATOM 1032 O O . LEU A 1 135 ? -2.896 5.848 4.163 1.00 97.88 135 LEU A O 1
ATOM 1036 N N . GLY A 1 136 ? -2.385 6.642 6.199 1.00 97.31 136 GLY A N 1
ATOM 1037 C CA . GLY A 1 136 ? -3.334 7.751 6.185 1.00 97.31 136 GLY A CA 1
ATOM 1038 C C . GLY A 1 136 ? -4.796 7.323 6.298 1.00 97.31 136 GLY A C 1
ATOM 1039 O O . GLY A 1 136 ? -5.680 8.133 6.009 1.00 97.31 136 GLY A O 1
ATOM 1040 N N . LEU A 1 137 ? -5.076 6.075 6.680 1.00 97.25 137 LEU A N 1
ATOM 1041 C CA . LEU A 1 137 ? -6.433 5.543 6.789 1.00 97.25 137 LEU A CA 1
ATOM 1042 C C . LEU A 1 137 ? -7.138 5.940 8.096 1.00 97.25 137 LEU A C 1
ATOM 1044 O O . LEU A 1 137 ? -8.362 5.945 8.131 1.00 97.25 137 LEU A O 1
ATOM 1048 N N . GLY A 1 138 ? -6.416 6.390 9.124 1.00 94.94 138 GLY A N 1
ATOM 1049 C CA . GLY A 1 138 ? -7.008 6.851 10.379 1.00 94.94 138 GLY A CA 1
ATOM 1050 C C . GLY A 1 138 ? -7.753 5.753 11.145 1.00 94.94 138 GLY A C 1
ATOM 1051 O O . GLY A 1 138 ? -7.596 4.565 10.884 1.00 94.94 138 GLY A O 1
ATOM 1052 N N . ASP A 1 139 ? -8.595 6.160 12.098 1.00 95.06 139 ASP A N 1
ATOM 1053 C CA . ASP A 1 139 ? -9.247 5.242 13.048 1.00 95.06 139 ASP A CA 1
ATOM 1054 C C . ASP A 1 139 ? -10.397 4.410 12.444 1.00 95.06 139 ASP A C 1
ATOM 1056 O O . ASP A 1 139 ? -10.954 3.540 13.115 1.00 95.06 139 ASP A O 1
ATOM 1060 N N . GLU A 1 140 ? -10.787 4.681 11.195 1.00 94.69 140 GLU A N 1
ATOM 1061 C CA . GLU A 1 140 ? -11.846 3.936 10.501 1.00 94.69 140 GLU A CA 1
ATOM 1062 C C . GLU A 1 140 ? -11.361 2.583 9.961 1.00 94.69 140 GLU A C 1
ATOM 1064 O O . GLU A 1 140 ? -12.175 1.687 9.739 1.00 94.69 140 GLU A O 1
ATOM 1069 N N . HIS A 1 141 ? -10.042 2.427 9.818 1.00 97.31 141 HIS A N 1
ATOM 1070 C CA . HIS A 1 141 ? -9.400 1.207 9.357 1.00 97.31 141 HIS A CA 1
ATOM 1071 C C . HIS A 1 141 ? -8.378 0.715 10.374 1.00 97.31 141 HIS A C 1
ATOM 1073 O O . HIS A 1 141 ? -7.613 1.477 10.966 1.00 97.31 141 HIS A O 1
ATOM 1079 N N . LYS A 1 142 ? -8.304 -0.603 10.539 1.00 97.56 142 LYS A N 1
ATOM 1080 C CA . LYS A 1 142 ? -7.239 -1.222 11.324 1.00 97.56 142 LYS A CA 1
ATOM 1081 C C . LYS A 1 142 ? -6.087 -1.589 10.400 1.00 97.56 142 LYS A C 1
ATOM 1083 O O . LYS A 1 142 ? -6.221 -2.512 9.601 1.00 97.56 142 LYS A O 1
ATOM 1088 N N . VAL A 1 143 ? -4.949 -0.915 10.556 1.00 98.06 143 VAL A N 1
ATOM 1089 C CA . VAL A 1 143 ? -3.728 -1.188 9.785 1.00 98.06 143 VAL A CA 1
ATOM 1090 C C . VAL A 1 143 ? -2.682 -1.866 10.662 1.00 98.06 143 VAL A C 1
ATOM 1092 O O . VAL A 1 143 ? -2.347 -1.390 11.746 1.00 98.06 143 VAL A O 1
ATOM 1095 N N . GLU A 1 144 ? -2.155 -2.993 10.193 1.00 97.69 144 GLU A N 1
ATOM 1096 C CA . GLU A 1 144 ? -1.146 -3.783 10.894 1.00 97.69 144 GLU A CA 1
ATOM 1097 C C . GLU A 1 144 ? 0.046 -4.037 9.971 1.00 97.69 144 GLU A C 1
ATOM 1099 O O . GLU A 1 144 ? -0.074 -4.734 8.963 1.00 97.69 144 GLU A O 1
ATOM 1104 N N . ALA A 1 145 ? 1.218 -3.505 10.323 1.00 97.56 145 ALA A N 1
ATOM 1105 C CA . ALA A 1 145 ? 2.453 -3.826 9.615 1.00 97.56 145 ALA A CA 1
ATOM 1106 C C . ALA A 1 145 ? 2.807 -5.312 9.805 1.00 97.56 145 ALA A C 1
ATOM 1108 O O . ALA A 1 145 ? 2.839 -5.827 10.927 1.00 97.56 145 ALA A O 1
ATOM 1109 N N . ILE A 1 146 ? 3.097 -6.004 8.706 1.00 97.06 146 ILE A N 1
ATOM 1110 C CA . ILE A 1 146 ? 3.485 -7.413 8.702 1.00 97.06 146 ILE A CA 1
ATOM 1111 C C . ILE A 1 146 ? 5.016 -7.489 8.608 1.00 97.06 146 ILE A C 1
ATOM 1113 O O . ILE A 1 146 ? 5.586 -7.077 7.598 1.00 97.06 146 ILE A O 1
ATOM 1117 N N . PRO A 1 147 ? 5.708 -8.057 9.611 1.00 95.50 147 PRO A N 1
ATOM 1118 C CA . PRO A 1 147 ? 7.160 -8.190 9.570 1.00 95.50 147 PRO A CA 1
ATOM 1119 C C . PRO A 1 147 ? 7.605 -9.217 8.514 1.00 95.50 147 PRO A C 1
ATOM 1121 O O . PRO A 1 147 ? 7.039 -10.319 8.436 1.00 95.50 147 PRO A O 1
ATOM 1124 N N . LEU A 1 148 ? 8.634 -8.853 7.737 1.00 91.00 148 LEU A N 1
ATOM 1125 C CA . LEU A 1 148 ? 9.264 -9.673 6.693 1.00 91.00 148 LEU A CA 1
ATOM 1126 C C . LEU A 1 148 ? 10.497 -10.432 7.183 1.00 91.00 148 LEU A C 1
ATOM 1128 O O . LEU A 1 148 ? 11.297 -9.855 7.947 1.00 91.00 148 LEU A O 1
#

Radius of gyration: 28.84 Å; chains: 1; bounding box: 48×80×55 Å

Secondary structure (DSSP, 8-state):
-----------------------------------------------HHHHHHHHHT-SS-SSEEEEEEETTTEEEEEEE-S-SS--EEEEEEESSTT-EEEEEE--TTS-EEEE-TTTHHHHHHHHTTTTSTTTT-GGGS-EEEEP-

pLDDT: mean 81.73, std 22.12, range [40.44, 98.69]

Foldseek 3Di:
DDDDDDDDDDDDDDDDDDDDDDDDPDDDDDDDDDDPDDPDDDQLQAPVVQVVVVQVPDDLQPPHWWWKDKQRFKIWTKGAHPDPFFRIKIWIAGSYDVRTAWIWTGGPVGIDIDHDPVCVVVRVCLVVQVVDQQSNPPPVMDMDIDDD